Protein AF-A0A372QUT2-F1 (afdb_monomer_lite)

Radius of gyration: 13.36 Å; chains: 1; bounding box: 36×38×28 Å

pLDDT: mean 86.34, std 12.55, range [43.59, 95.75]

Secondary structure (DSSP, 8-state):
--HHHHHHHHHHHHHS-GGG--HHHHHHHHHHH-TT--HHHHHHHHHHHHHHHHTTTTT-HHHHHHHHTT-----------

Foldseek 3Di:
DPPVLLCQLLCCLLPPDLVCDDLVNSVVSNCVPPVDDDPVRSLVSLQVSLVVSCVSCVVPPVSNVSSVVNRDDPPPPPPPD

Sequence (81 aa):
MSTELYQKVYSFLANSPLEHVTASSVIFQVIEEESWITKEELRSIVNNAIDASLNIYSNDIPAQNKLLRILVQPVNRGYNP

Structure (mmCIF, N/CA/C/O backbone):
data_AF-A0A372QUT2-F1
#
_entry.id   AF-A0A372QUT2-F1
#
loop_
_atom_site.group_PDB
_atom_site.id
_atom_site.type_symbol
_atom_site.label_atom_id
_atom_site.label_alt_id
_atom_site.label_comp_id
_atom_site.label_asym_id
_atom_site.label_entity_id
_atom_site.label_seq_id
_atom_site.pdbx_PDB_ins_code
_atom_site.Cartn_x
_atom_site.Cartn_y
_atom_site.Cartn_z
_atom_site.occupancy
_atom_site.B_iso_or_equiv
_atom_site.auth_seq_id
_atom_site.auth_comp_id
_atom_site.auth_asym_id
_atom_site.auth_atom_id
_atom_site.pdbx_PDB_model_num
ATOM 1 N N . MET A 1 1 ? -2.637 2.644 15.322 1.00 60.53 1 MET A N 1
ATOM 2 C CA . MET A 1 1 ? -2.395 1.899 14.069 1.00 60.53 1 MET A CA 1
ATOM 3 C C . MET A 1 1 ? -2.044 0.476 14.461 1.00 60.53 1 MET A C 1
ATOM 5 O O . MET A 1 1 ? -1.120 0.328 15.252 1.00 60.53 1 MET A O 1
ATOM 9 N N . SER A 1 2 ? -2.794 -0.534 14.009 1.00 78.69 2 SER A N 1
ATOM 10 C CA . SER A 1 2 ? -2.435 -1.927 14.312 1.00 78.69 2 SER A CA 1
ATOM 11 C C . SER A 1 2 ? -1.136 -2.279 13.584 1.00 78.69 2 SER A C 1
ATOM 13 O O . SER A 1 2 ? -1.053 -2.162 12.359 1.00 78.69 2 SER A O 1
ATOM 15 N N . THR A 1 3 ? -0.110 -2.661 14.345 1.00 84.25 3 THR A N 1
ATOM 16 C CA . THR A 1 3 ? 1.192 -3.083 13.810 1.00 84.25 3 THR A CA 1
ATOM 17 C C . THR A 1 3 ? 1.042 -4.287 12.879 1.00 84.25 3 THR A C 1
ATOM 19 O O . THR A 1 3 ? 1.736 -4.362 11.868 1.00 84.25 3 THR A O 1
ATOM 22 N N . GLU A 1 4 ? 0.092 -5.175 13.167 1.00 88.81 4 GLU A N 1
ATOM 23 C CA . GLU A 1 4 ? -0.189 -6.387 12.391 1.00 88.81 4 GLU A CA 1
ATOM 24 C C . GLU A 1 4 ? -0.765 -6.050 11.010 1.00 88.81 4 GLU A C 1
ATOM 26 O O . GLU A 1 4 ? -0.260 -6.532 9.996 1.00 88.81 4 GLU A O 1
ATOM 31 N N . LEU A 1 5 ? -1.737 -5.129 10.941 1.00 90.75 5 LEU A N 1
ATOM 32 C CA . LEU A 1 5 ? -2.311 -4.668 9.668 1.00 90.75 5 LEU A CA 1
ATOM 33 C C . LEU A 1 5 ? -1.259 -4.026 8.767 1.00 90.75 5 LEU A C 1
ATOM 35 O O . LEU A 1 5 ? -1.177 -4.328 7.576 1.00 90.75 5 LEU A O 1
ATOM 39 N N . TYR A 1 6 ? -0.431 -3.151 9.339 1.00 91.94 6 TYR A N 1
ATOM 40 C CA . TYR A 1 6 ? 0.674 -2.545 8.605 1.00 91.94 6 TYR A CA 1
ATOM 41 C C . TYR A 1 6 ? 1.639 -3.606 8.071 1.00 91.94 6 TYR A C 1
ATOM 43 O O . TYR A 1 6 ? 1.988 -3.572 6.892 1.00 91.94 6 TYR A O 1
ATOM 51 N N . GLN A 1 7 ? 2.039 -4.567 8.908 1.00 93.44 7 GLN A N 1
ATOM 52 C CA . GLN A 1 7 ? 2.948 -5.638 8.504 1.00 93.44 7 GLN A CA 1
ATOM 53 C C . GLN A 1 7 ? 2.353 -6.511 7.399 1.00 93.44 7 GLN A C 1
ATOM 55 O O . GLN A 1 7 ? 3.080 -6.878 6.475 1.00 93.44 7 GLN A O 1
ATOM 60 N N . LYS A 1 8 ? 1.049 -6.803 7.446 1.00 93.81 8 LYS A N 1
ATOM 61 C CA . LYS A 1 8 ? 0.353 -7.576 6.412 1.00 93.81 8 LYS A CA 1
ATOM 62 C C . LYS A 1 8 ? 0.355 -6.847 5.070 1.00 93.81 8 LYS A C 1
ATOM 64 O O . LYS A 1 8 ? 0.780 -7.419 4.066 1.00 93.81 8 LYS A O 1
ATOM 69 N N . VAL A 1 9 ? -0.014 -5.563 5.059 1.00 94.75 9 VAL A N 1
ATOM 70 C CA . VAL A 1 9 ? 0.006 -4.740 3.838 1.00 94.75 9 VAL A CA 1
ATOM 71 C C . VAL A 1 9 ? 1.427 -4.589 3.301 1.00 94.75 9 VAL A C 1
ATOM 73 O O . VAL A 1 9 ? 1.656 -4.834 2.120 1.00 94.75 9 VAL A O 1
ATOM 76 N N . TYR A 1 10 ? 2.394 -4.247 4.152 1.00 94.50 10 TYR A N 1
ATOM 77 C CA . TYR A 1 10 ? 3.796 -4.122 3.751 1.00 94.50 10 TYR A CA 1
ATOM 78 C C . TYR A 1 10 ? 4.333 -5.429 3.156 1.00 94.50 10 TYR A C 1
ATOM 80 O O . TYR A 1 10 ? 4.944 -5.418 2.090 1.00 94.50 10 TYR A O 1
ATOM 88 N N . SER A 1 11 ? 4.067 -6.567 3.802 1.00 95.31 11 SER A N 1
ATOM 89 C CA . SER A 1 11 ? 4.524 -7.876 3.324 1.00 95.31 11 SER A CA 1
ATOM 90 C C . SER A 1 11 ? 3.888 -8.243 1.987 1.00 95.31 11 SER A C 1
ATOM 92 O O . SER A 1 11 ? 4.573 -8.779 1.117 1.00 95.31 11 SER A O 1
ATOM 94 N N . PHE A 1 12 ? 2.608 -7.921 1.790 1.00 95.75 12 PHE A N 1
ATOM 95 C CA . PHE A 1 12 ? 1.942 -8.092 0.503 1.00 95.75 12 PHE A CA 1
ATOM 96 C C . PHE A 1 12 ? 2.600 -7.237 -0.585 1.00 95.75 12 PHE A C 1
ATOM 98 O O . PHE A 1 12 ? 2.926 -7.765 -1.648 1.00 95.75 12 PHE A O 1
ATOM 105 N N . LEU A 1 13 ? 2.846 -5.950 -0.314 1.00 94.12 13 LEU A N 1
ATOM 106 C CA . LEU A 1 13 ? 3.495 -5.036 -1.257 1.00 94.12 13 LEU A CA 1
ATOM 107 C C . LEU A 1 13 ? 4.931 -5.454 -1.586 1.00 94.12 13 LEU A C 1
ATOM 109 O O . LEU A 1 13 ? 5.350 -5.300 -2.723 1.00 94.12 13 LEU A O 1
ATOM 113 N N . ALA A 1 14 ? 5.672 -5.982 -0.612 1.00 92.75 14 ALA A N 1
ATOM 114 C CA . ALA A 1 14 ? 7.070 -6.368 -0.777 1.00 92.75 14 ALA A CA 1
ATOM 115 C C . ALA A 1 14 ? 7.257 -7.673 -1.564 1.00 92.75 14 ALA A C 1
ATOM 117 O O . ALA A 1 14 ? 8.248 -7.822 -2.276 1.00 92.75 14 ALA A O 1
ATOM 118 N N . ASN A 1 15 ? 6.338 -8.631 -1.405 1.00 94.25 15 ASN A N 1
ATOM 119 C CA . ASN A 1 15 ? 6.564 -10.011 -1.846 1.00 94.25 15 ASN A CA 1
ATOM 120 C C . ASN A 1 15 ? 5.632 -10.471 -2.972 1.00 94.25 15 ASN A C 1
ATOM 122 O O . ASN A 1 15 ? 5.878 -11.517 -3.573 1.00 94.25 15 ASN A O 1
ATOM 126 N N . SER A 1 16 ? 4.561 -9.733 -3.267 1.00 94.38 16 SER A N 1
ATOM 127 C CA . SER A 1 16 ? 3.634 -10.133 -4.328 1.00 94.38 16 SER A CA 1
ATOM 128 C C . SER A 1 16 ? 4.176 -9.779 -5.712 1.00 94.38 16 SER A C 1
ATOM 130 O O . SER A 1 16 ? 4.785 -8.719 -5.883 1.00 94.38 16 SER A O 1
ATOM 132 N N . PRO A 1 17 ? 3.891 -10.599 -6.741 1.00 93.69 17 PRO A N 1
ATOM 133 C CA . PRO A 1 17 ? 4.085 -10.200 -8.126 1.00 93.69 17 PRO A CA 1
ATOM 134 C C . PRO A 1 17 ? 3.435 -8.843 -8.392 1.00 93.69 17 PRO A C 1
ATOM 136 O O . PRO A 1 17 ? 2.277 -8.615 -8.028 1.00 93.69 17 PRO A O 1
ATOM 139 N N . LEU A 1 18 ? 4.169 -7.948 -9.057 1.00 90.25 18 LEU A N 1
ATOM 140 C CA . LEU A 1 18 ? 3.731 -6.569 -9.262 1.00 90.25 18 LEU A CA 1
ATOM 141 C C . LEU A 1 18 ? 2.350 -6.504 -9.927 1.00 90.25 18 LEU A C 1
ATOM 143 O O . LEU A 1 18 ? 1.549 -5.639 -9.589 1.00 90.25 18 LEU A O 1
ATOM 147 N N . GLU A 1 19 ? 2.037 -7.417 -10.848 1.00 92.12 19 GLU A N 1
ATOM 148 C CA . GLU A 1 19 ? 0.731 -7.542 -11.510 1.00 92.12 19 GLU A CA 1
ATOM 149 C C . GLU A 1 19 ? -0.451 -7.732 -10.548 1.00 92.12 19 GLU A C 1
ATOM 151 O O . GLU A 1 19 ? -1.527 -7.202 -10.822 1.00 92.12 19 GLU A O 1
ATOM 156 N N . HIS A 1 20 ? -0.241 -8.371 -9.395 1.00 94.12 20 HIS A N 1
ATOM 157 C CA . HIS A 1 20 ? -1.265 -8.590 -8.371 1.00 94.12 20 HIS A CA 1
ATOM 158 C C . HIS A 1 20 ? -1.412 -7.416 -7.397 1.00 94.12 20 HIS A C 1
ATOM 160 O O . HIS A 1 20 ? -2.405 -7.345 -6.670 1.00 94.12 20 HIS A O 1
ATOM 166 N N . VAL A 1 21 ? -0.471 -6.468 -7.388 1.00 93.50 21 VAL A N 1
ATOM 167 C CA . VAL A 1 21 ? -0.542 -5.260 -6.558 1.00 93.50 21 VAL A CA 1
ATOM 168 C C . VAL A 1 21 ? -1.483 -4.248 -7.217 1.00 93.50 21 VAL A C 1
ATOM 170 O O . VAL A 1 21 ? -1.137 -3.560 -8.181 1.00 93.50 21 VAL A O 1
ATOM 173 N N . THR A 1 22 ? -2.712 -4.187 -6.709 1.00 93.44 22 THR A N 1
ATOM 174 C CA . THR A 1 22 ? -3.793 -3.300 -7.158 1.00 93.44 22 THR A CA 1
ATOM 175 C C . THR A 1 22 ? -4.448 -2.651 -5.944 1.00 93.44 22 THR A C 1
ATOM 177 O O . THR A 1 22 ? -4.350 -3.171 -4.834 1.00 93.44 22 THR A O 1
ATOM 180 N N . ALA A 1 23 ? -5.168 -1.543 -6.135 1.00 89.56 23 ALA A N 1
ATOM 181 C CA . ALA A 1 23 ? -5.905 -0.922 -5.033 1.00 89.56 23 ALA A CA 1
ATOM 182 C C . ALA A 1 23 ? -6.902 -1.902 -4.383 1.00 89.56 23 ALA A C 1
ATOM 184 O O . ALA A 1 23 ? -6.986 -1.974 -3.161 1.00 89.56 23 ALA A O 1
ATOM 185 N N . SER A 1 24 ? -7.605 -2.710 -5.186 1.00 91.25 24 SER A N 1
ATOM 186 C CA . SER A 1 24 ? -8.561 -3.706 -4.689 1.00 91.25 24 SER A CA 1
ATOM 187 C C . SER A 1 24 ? -7.896 -4.812 -3.875 1.00 91.25 24 SER A C 1
ATOM 189 O O . SER A 1 24 ? -8.413 -5.166 -2.821 1.00 91.25 24 SER A O 1
ATOM 191 N N . SER A 1 25 ? -6.752 -5.340 -4.322 1.00 95.06 25 SER A N 1
ATOM 192 C CA . SER A 1 25 ? -6.037 -6.376 -3.568 1.00 95.06 25 SER A CA 1
ATOM 193 C C . SER A 1 25 ? -5.440 -5.833 -2.273 1.00 95.06 25 SER A C 1
ATOM 195 O O . SER A 1 25 ? -5.529 -6.505 -1.254 1.00 95.06 25 SER A O 1
ATOM 197 N N . VAL A 1 26 ? -4.931 -4.597 -2.266 1.00 93.06 26 VAL A N 1
ATOM 198 C CA . VAL A 1 26 ? -4.470 -3.934 -1.035 1.00 93.06 26 VAL A CA 1
ATOM 199 C C . VAL A 1 26 ? -5.621 -3.746 -0.042 1.00 93.06 26 VAL A C 1
ATOM 201 O O . VAL A 1 26 ? -5.464 -4.066 1.132 1.00 93.06 26 VAL A O 1
ATOM 204 N N . ILE A 1 27 ? -6.794 -3.293 -0.500 1.00 91.75 27 ILE A N 1
ATOM 205 C CA . ILE A 1 27 ? -7.988 -3.189 0.354 1.00 91.75 27 ILE A CA 1
ATOM 206 C C . ILE A 1 27 ? -8.394 -4.571 0.877 1.00 91.75 27 ILE A C 1
ATOM 208 O O . ILE A 1 27 ? -8.689 -4.694 2.061 1.00 91.75 27 ILE A O 1
ATOM 212 N N . PHE A 1 28 ? -8.363 -5.603 0.025 1.00 93.06 28 PHE A N 1
ATOM 213 C CA . PHE A 1 28 ? -8.698 -6.9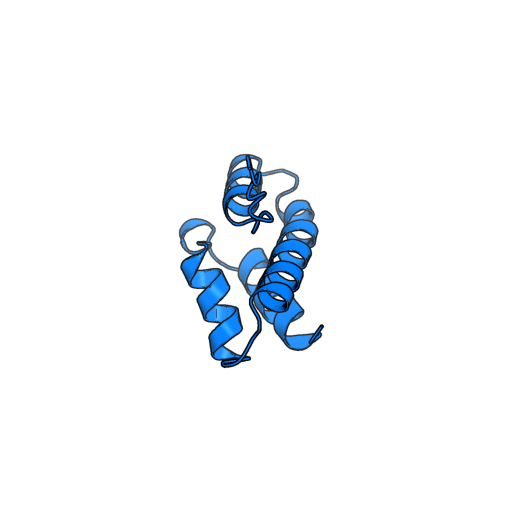74 0.409 1.00 93.06 28 PHE A CA 1
ATOM 214 C C . PHE A 1 28 ? -7.816 -7.485 1.557 1.00 93.06 28 PHE A C 1
ATOM 216 O O . PHE A 1 28 ? -8.346 -8.003 2.533 1.00 93.06 28 PHE A O 1
ATOM 223 N N . GLN A 1 29 ? -6.497 -7.264 1.489 1.00 94.06 29 GLN A N 1
ATOM 224 C CA . GLN A 1 29 ? -5.574 -7.647 2.569 1.00 94.06 29 GLN A CA 1
ATOM 225 C C . GLN A 1 29 ? -5.936 -7.003 3.913 1.00 94.06 29 GLN A C 1
ATOM 227 O O . GLN A 1 29 ? -5.781 -7.631 4.958 1.00 94.06 29 GLN A O 1
ATOM 232 N N . VAL A 1 30 ? -6.414 -5.755 3.889 1.00 91.50 30 VAL A N 1
ATOM 233 C CA . VAL A 1 30 ? -6.790 -5.022 5.101 1.00 91.50 30 VAL A CA 1
ATOM 234 C C . VAL A 1 30 ? -8.116 -5.522 5.664 1.00 91.50 30 VAL A C 1
ATOM 236 O O . VAL A 1 30 ? -8.185 -5.790 6.856 1.00 91.50 30 VAL A O 1
ATOM 239 N N . ILE A 1 31 ? -9.152 -5.681 4.832 1.00 92.06 31 ILE A N 1
ATOM 240 C CA . ILE A 1 31 ? -10.487 -6.098 5.304 1.00 92.06 31 ILE A CA 1
ATOM 241 C C . ILE A 1 31 ? -10.558 -7.575 5.704 1.00 92.06 31 ILE A C 1
ATOM 243 O O . ILE A 1 31 ? -11.448 -7.950 6.461 1.00 92.06 31 ILE A O 1
ATOM 247 N N . GLU A 1 32 ? -9.654 -8.413 5.184 1.00 91.75 32 GLU A N 1
ATOM 248 C CA . GLU A 1 32 ? -9.516 -9.809 5.616 1.00 91.75 32 GLU A CA 1
ATOM 249 C C . GLU A 1 32 ? -9.051 -9.894 7.076 1.00 91.75 32 GLU A C 1
ATOM 251 O O . GLU A 1 32 ? -9.432 -10.813 7.792 1.00 91.75 32 GLU A O 1
ATOM 256 N N . GLU A 1 33 ? -8.240 -8.930 7.512 1.00 89.62 33 GLU A N 1
ATOM 257 C CA . GLU A 1 33 ? -7.696 -8.873 8.867 1.00 89.62 33 GLU A CA 1
ATOM 258 C C . GLU A 1 33 ? -8.561 -8.015 9.805 1.00 89.62 33 GLU A C 1
ATOM 260 O O . GLU A 1 33 ? -8.844 -8.416 10.927 1.00 89.62 33 GLU A O 1
ATOM 265 N N . GLU A 1 34 ? -9.027 -6.853 9.338 1.00 90.81 34 GLU A N 1
ATOM 266 C CA . GLU A 1 34 ? -9.880 -5.932 10.091 1.00 90.81 34 GLU A CA 1
ATOM 267 C C . GLU A 1 34 ? -11.087 -5.516 9.245 1.00 90.81 34 GLU A C 1
ATOM 269 O O . GLU A 1 34 ? -11.042 -4.573 8.445 1.00 90.81 34 GLU A O 1
ATOM 274 N N . SER A 1 35 ? -12.200 -6.228 9.430 1.00 87.94 35 SER A N 1
ATOM 275 C CA . SER A 1 35 ? -13.410 -6.044 8.624 1.00 87.94 35 SER A CA 1
ATOM 276 C C . SER A 1 35 ? -14.102 -4.697 8.851 1.00 87.94 35 SER A C 1
ATOM 278 O O . SER A 1 35 ? -14.878 -4.265 8.000 1.00 87.94 35 SER A O 1
ATOM 280 N N . TRP A 1 36 ? -13.846 -4.035 9.987 1.00 90.12 36 TRP A N 1
ATOM 281 C CA . TRP A 1 36 ? -14.495 -2.778 10.381 1.00 90.12 36 TRP A CA 1
ATOM 282 C C . TRP A 1 36 ? -13.521 -1.596 10.439 1.00 90.12 36 TRP A C 1
ATOM 284 O O . TRP A 1 36 ? -13.660 -0.703 11.274 1.00 90.12 36 TRP A O 1
ATOM 294 N N . ILE A 1 37 ? -12.550 -1.558 9.526 1.00 91.00 37 ILE A N 1
ATOM 295 C CA . ILE A 1 37 ? -11.591 -0.456 9.451 1.00 91.00 37 ILE A CA 1
ATOM 296 C C . ILE A 1 37 ? -12.234 0.857 8.973 1.00 91.00 37 ILE A C 1
ATOM 298 O O . ILE A 1 37 ? -13.021 0.890 8.020 1.00 91.00 37 ILE A O 1
ATOM 302 N N . THR A 1 38 ? -11.858 1.980 9.591 1.00 90.19 38 THR A N 1
ATOM 303 C CA . THR A 1 38 ? -12.269 3.304 9.106 1.00 90.19 38 THR A CA 1
ATOM 304 C C . THR A 1 38 ? -11.511 3.704 7.835 1.00 90.19 38 THR A C 1
ATOM 306 O O . THR A 1 38 ? -10.398 3.248 7.557 1.00 90.19 38 THR A O 1
ATOM 309 N N . LYS A 1 39 ? -12.085 4.619 7.045 1.00 87.25 39 LYS A N 1
ATOM 310 C CA . LYS A 1 39 ? -11.437 5.134 5.827 1.00 87.25 39 LYS A CA 1
ATOM 311 C C . LYS A 1 39 ? -10.114 5.843 6.138 1.00 87.25 39 LYS A C 1
ATOM 313 O O . LYS A 1 39 ? -9.169 5.765 5.353 1.00 87.25 39 LYS A O 1
ATOM 318 N N . GLU A 1 40 ? -10.060 6.560 7.253 1.00 89.50 40 GLU A N 1
ATOM 319 C CA . GLU A 1 40 ? -8.894 7.304 7.720 1.00 89.50 40 GLU A CA 1
ATOM 320 C C . GLU A 1 40 ? -7.759 6.361 8.131 1.00 89.50 40 GLU A C 1
ATOM 322 O O . GLU A 1 40 ? -6.615 6.573 7.722 1.00 89.50 40 GLU A O 1
ATOM 327 N N . GLU A 1 41 ? -8.071 5.293 8.868 1.00 89.75 41 GLU A N 1
ATOM 328 C CA . GLU A 1 41 ? -7.091 4.275 9.257 1.00 89.75 41 GLU A CA 1
ATOM 329 C C . GLU A 1 41 ? -6.588 3.482 8.054 1.00 89.75 41 GLU A C 1
ATOM 331 O O . GLU A 1 41 ? -5.377 3.317 7.906 1.00 89.75 41 GLU A O 1
ATOM 336 N N . LEU A 1 42 ? -7.487 3.075 7.150 1.00 90.06 42 LEU A N 1
ATOM 337 C CA . LEU A 1 42 ? -7.119 2.427 5.891 1.00 90.06 42 LEU A CA 1
ATOM 338 C C . LEU A 1 42 ? -6.148 3.302 5.092 1.00 90.06 42 LEU A C 1
ATOM 340 O O . LEU A 1 42 ? -5.092 2.831 4.674 1.00 90.06 42 LEU A O 1
ATOM 344 N N . ARG A 1 43 ? -6.473 4.592 4.919 1.00 90.38 43 ARG A N 1
ATOM 345 C CA . ARG A 1 43 ? -5.598 5.555 4.235 1.00 90.38 43 ARG A CA 1
ATOM 346 C C . ARG A 1 43 ? -4.226 5.615 4.900 1.00 90.38 43 ARG A C 1
ATOM 348 O O . ARG A 1 43 ? -3.218 5.563 4.203 1.00 90.38 43 ARG A O 1
ATOM 355 N N . SER A 1 44 ? -4.189 5.745 6.226 1.00 91.88 44 SER A N 1
ATOM 356 C CA . SER A 1 44 ? -2.931 5.863 6.961 1.00 91.88 44 SER A CA 1
ATOM 357 C C . SER A 1 44 ? -2.064 4.616 6.802 1.00 91.88 44 SER A C 1
ATOM 359 O O . SER A 1 44 ? -0.877 4.747 6.524 1.00 91.88 44 SER A O 1
ATOM 361 N N . ILE A 1 45 ? -2.640 3.421 6.944 1.00 91.88 45 ILE A N 1
ATOM 362 C CA . ILE A 1 45 ? -1.900 2.157 6.853 1.00 91.88 45 ILE A CA 1
ATOM 363 C C . ILE A 1 45 ? -1.366 1.941 5.438 1.00 91.88 45 ILE A C 1
ATOM 365 O O . ILE A 1 45 ? -0.186 1.636 5.272 1.00 91.88 45 ILE A O 1
ATOM 369 N N . VAL A 1 46 ? -2.213 2.135 4.424 1.00 91.06 46 VAL A N 1
ATOM 370 C CA . VAL A 1 46 ? -1.833 1.932 3.021 1.00 91.06 46 VAL A CA 1
ATOM 371 C C . VAL A 1 46 ? -0.743 2.910 2.600 1.00 91.06 46 VAL A C 1
ATOM 373 O O . VAL A 1 46 ? 0.249 2.485 2.017 1.00 91.06 46 VAL A O 1
ATOM 376 N N . ASN A 1 47 ? -0.880 4.197 2.931 1.00 93.00 47 ASN A N 1
ATOM 377 C CA . ASN A 1 47 ? 0.123 5.195 2.558 1.00 93.00 47 ASN A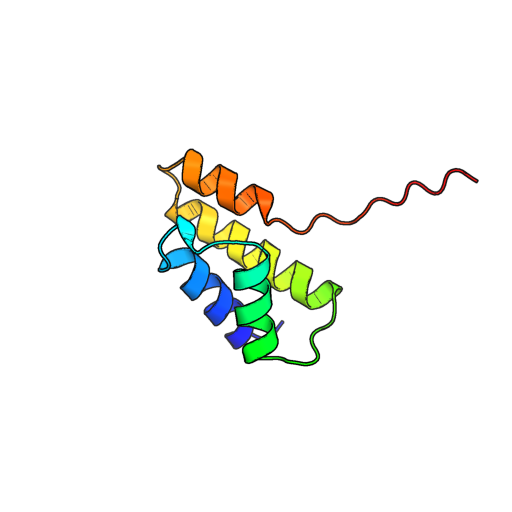 CA 1
ATOM 378 C C . ASN A 1 47 ? 1.462 4.938 3.267 1.00 93.00 47 ASN A C 1
ATOM 380 O O . ASN A 1 47 ? 2.495 4.932 2.607 1.00 93.00 47 ASN A O 1
ATOM 384 N N . ASN A 1 48 ? 1.443 4.618 4.566 1.00 91.94 48 ASN A N 1
ATOM 385 C CA . ASN A 1 48 ? 2.664 4.282 5.306 1.00 91.94 48 ASN A CA 1
ATOM 386 C C . ASN A 1 48 ? 3.361 3.036 4.734 1.00 91.94 48 ASN A C 1
ATOM 388 O O . ASN A 1 48 ? 4.587 2.995 4.647 1.00 91.94 48 ASN A O 1
ATOM 392 N N . ALA A 1 49 ? 2.594 2.012 4.346 1.00 92.12 49 ALA A N 1
ATOM 393 C CA . ALA A 1 49 ? 3.148 0.808 3.738 1.00 92.12 49 ALA A CA 1
ATOM 394 C C . ALA A 1 49 ? 3.738 1.092 2.349 1.00 92.12 49 ALA A C 1
ATOM 396 O O . ALA A 1 49 ? 4.826 0.609 2.052 1.00 92.12 49 ALA A O 1
ATOM 397 N N . ILE A 1 50 ? 3.072 1.915 1.529 1.00 91.50 50 ILE A N 1
ATOM 398 C CA . ILE A 1 50 ? 3.602 2.355 0.232 1.00 91.50 50 ILE A CA 1
ATOM 399 C C . ILE A 1 50 ? 4.930 3.086 0.422 1.00 91.50 50 ILE A C 1
ATOM 401 O O . ILE A 1 50 ? 5.909 2.695 -0.209 1.00 91.50 50 ILE A O 1
ATOM 405 N N . ASP A 1 51 ? 4.985 4.080 1.311 1.00 91.88 51 ASP A N 1
ATOM 406 C CA . ASP A 1 51 ? 6.198 4.866 1.561 1.00 91.88 51 ASP A CA 1
ATOM 407 C C . ASP A 1 51 ? 7.375 3.972 1.978 1.00 91.88 51 ASP A C 1
ATOM 409 O O . ASP A 1 51 ? 8.489 4.127 1.474 1.00 91.88 51 ASP A O 1
ATOM 413 N N . ALA A 1 52 ? 7.124 2.974 2.832 1.00 90.88 52 ALA A N 1
ATOM 414 C CA . ALA A 1 52 ? 8.130 1.986 3.212 1.00 90.88 52 ALA A CA 1
ATOM 415 C C . ALA A 1 52 ? 8.546 1.078 2.037 1.00 90.88 52 ALA A C 1
ATOM 417 O O . ALA A 1 52 ? 9.730 0.771 1.872 1.00 90.88 52 ALA A O 1
ATOM 418 N N . SER A 1 53 ? 7.594 0.653 1.202 1.00 89.06 53 SER A N 1
ATOM 419 C CA . SER A 1 53 ? 7.847 -0.227 0.056 1.00 89.06 53 SER A CA 1
ATOM 420 C C . SER A 1 53 ? 8.551 0.468 -1.112 1.00 89.06 53 SER A C 1
ATOM 422 O O . SER A 1 53 ? 9.227 -0.210 -1.883 1.00 89.06 53 SER A O 1
ATOM 424 N N . LEU A 1 54 ? 8.476 1.797 -1.245 1.00 90.56 54 LEU A N 1
ATOM 425 C CA . LEU A 1 54 ? 9.192 2.529 -2.302 1.00 90.56 54 LEU A CA 1
ATOM 426 C C . LEU A 1 54 ? 10.704 2.264 -2.276 1.00 90.56 54 LEU A C 1
ATOM 428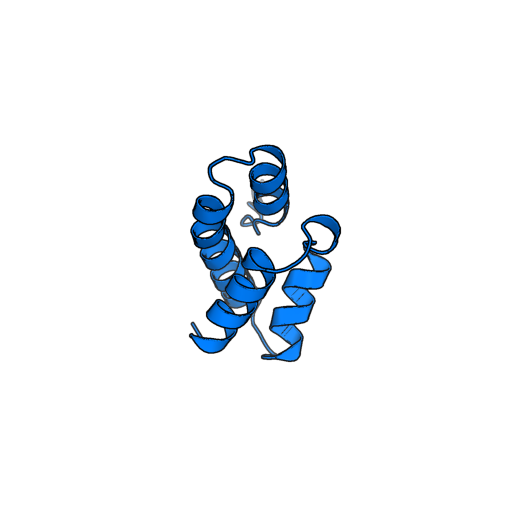 O O . LEU A 1 54 ? 11.325 2.161 -3.332 1.00 90.56 54 LEU A O 1
ATOM 432 N N . ASN A 1 55 ? 11.287 2.082 -1.087 1.00 88.62 55 ASN A N 1
ATOM 433 C CA . ASN A 1 55 ? 12.710 1.774 -0.946 1.00 88.62 55 ASN A CA 1
ATOM 434 C C . ASN A 1 55 ? 13.080 0.393 -1.527 1.00 88.62 55 ASN A C 1
ATOM 436 O O . ASN A 1 55 ? 14.159 0.223 -2.097 1.00 88.62 55 ASN A O 1
ATOM 440 N N . ILE A 1 56 ? 12.168 -0.583 -1.439 1.00 88.69 56 ILE A N 1
ATOM 441 C CA . ILE A 1 56 ? 12.344 -1.927 -2.017 1.00 88.69 56 ILE A CA 1
ATOM 442 C C . ILE A 1 56 ? 12.465 -1.826 -3.540 1.00 88.69 56 ILE A C 1
ATOM 444 O O . ILE A 1 56 ? 13.334 -2.447 -4.146 1.00 88.69 56 ILE A O 1
ATOM 448 N N . TYR A 1 57 ? 11.636 -0.981 -4.150 1.00 86.31 57 TYR A N 1
ATOM 449 C CA . TYR A 1 57 ? 11.617 -0.744 -5.591 1.00 86.31 57 TYR A CA 1
ATOM 450 C C . TYR A 1 57 ? 12.531 0.407 -6.022 1.00 86.31 57 TYR A C 1
ATOM 452 O O . TYR A 1 57 ? 12.340 0.959 -7.101 1.00 86.31 57 TYR A O 1
ATOM 460 N N . SER A 1 58 ? 13.534 0.784 -5.221 1.00 88.75 58 SER A N 1
ATOM 461 C CA . SER A 1 58 ? 14.408 1.944 -5.482 1.00 88.75 58 SER A CA 1
ATOM 462 C C . SER A 1 58 ? 15.039 1.954 -6.884 1.00 88.75 58 SER A C 1
ATOM 464 O O . SER A 1 58 ? 15.211 3.024 -7.464 1.00 88.75 58 SER A O 1
ATOM 466 N N . ASN A 1 59 ? 15.294 0.777 -7.464 1.00 92.12 59 ASN A N 1
ATOM 467 C CA . ASN A 1 59 ? 15.848 0.613 -8.813 1.00 92.12 59 ASN A CA 1
ATOM 468 C C . ASN A 1 59 ? 14.802 0.276 -9.902 1.00 92.12 59 ASN A C 1
ATOM 470 O O . ASN A 1 59 ? 15.172 0.070 -11.056 1.00 92.12 59 ASN A O 1
ATOM 474 N N . ASP A 1 60 ? 13.509 0.222 -9.565 1.00 92.38 60 ASP A N 1
ATOM 475 C CA . ASP A 1 60 ? 12.399 -0.127 -10.464 1.00 92.38 60 ASP A CA 1
ATOM 476 C C . ASP A 1 60 ? 11.351 1.002 -10.496 1.00 92.38 60 ASP A C 1
ATOM 478 O O . ASP A 1 60 ? 10.357 1.019 -9.763 1.00 92.38 60 ASP A O 1
ATOM 482 N N . ILE A 1 61 ? 11.594 1.985 -11.369 1.00 91.38 61 ILE A N 1
ATOM 483 C CA . ILE A 1 61 ? 10.712 3.146 -11.566 1.00 91.38 61 ILE A CA 1
ATOM 484 C C . ILE A 1 61 ? 9.290 2.742 -12.004 1.00 91.38 61 ILE A C 1
ATOM 486 O O . ILE A 1 61 ? 8.329 3.310 -11.473 1.00 91.38 61 ILE A O 1
ATOM 490 N N . PRO A 1 62 ? 9.089 1.786 -12.939 1.00 91.38 62 PRO A N 1
ATOM 491 C CA . PRO A 1 62 ? 7.756 1.266 -13.239 1.00 91.38 62 PRO A CA 1
ATOM 492 C C . PRO A 1 62 ? 7.005 0.748 -12.005 1.00 91.38 62 PRO A C 1
ATOM 494 O O . PRO A 1 62 ? 5.828 1.084 -11.832 1.00 91.38 62 PRO A O 1
ATOM 497 N N . ALA A 1 63 ? 7.667 -0.016 -11.133 1.00 89.25 63 ALA A N 1
ATOM 498 C CA . ALA A 1 63 ? 7.058 -0.523 -9.909 1.00 89.25 63 ALA A CA 1
ATOM 499 C C . ALA A 1 63 ? 6.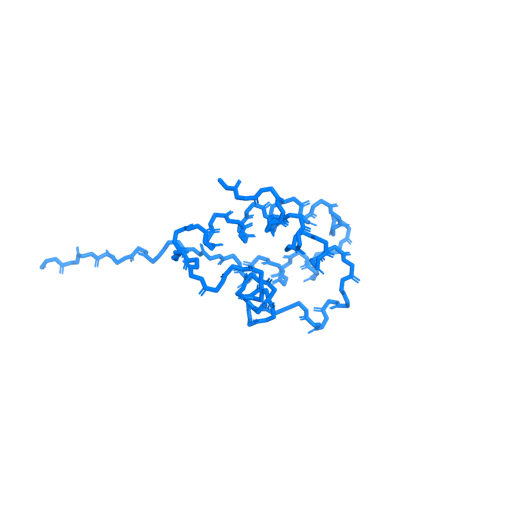721 0.598 -8.918 1.00 89.25 63 ALA A C 1
ATOM 501 O O . ALA A 1 63 ? 5.588 0.652 -8.432 1.00 89.25 63 ALA A O 1
ATOM 502 N N . GLN A 1 64 ? 7.635 1.550 -8.693 1.00 92.81 64 GLN A N 1
ATOM 503 C CA . GLN A 1 64 ? 7.358 2.726 -7.855 1.00 92.81 64 GLN A CA 1
ATOM 504 C C . GLN A 1 64 ? 6.137 3.500 -8.362 1.00 92.81 64 GLN A C 1
ATOM 506 O O . GLN A 1 64 ? 5.209 3.775 -7.603 1.00 92.81 64 GLN A O 1
ATOM 511 N N . ASN A 1 65 ? 6.079 3.785 -9.666 1.00 91.25 65 ASN A N 1
ATOM 512 C CA . ASN A 1 65 ? 4.944 4.479 -10.274 1.00 91.25 65 ASN A CA 1
ATOM 513 C C . ASN A 1 65 ? 3.630 3.714 -10.095 1.00 91.25 65 ASN A C 1
ATOM 515 O O . ASN A 1 65 ? 2.573 4.331 -9.947 1.00 91.25 65 ASN A O 1
ATOM 519 N N . LYS A 1 66 ? 3.669 2.377 -10.106 1.00 90.38 66 LYS A N 1
ATOM 520 C CA . LYS A 1 66 ? 2.483 1.561 -9.847 1.00 90.38 66 LYS A CA 1
ATOM 521 C C . LYS A 1 66 ? 2.016 1.695 -8.397 1.00 90.38 66 LYS A C 1
ATOM 523 O O . LYS A 1 66 ? 0.821 1.884 -8.182 1.00 90.38 66 LYS A O 1
ATOM 528 N N . LEU A 1 67 ? 2.932 1.661 -7.429 1.00 89.56 67 LEU A N 1
ATOM 529 C CA . LEU A 1 67 ? 2.607 1.860 -6.013 1.00 89.56 67 LEU A CA 1
ATOM 530 C C . LEU A 1 67 ? 2.029 3.253 -5.747 1.00 89.56 67 LEU A C 1
ATOM 532 O O . LEU A 1 67 ? 1.003 3.380 -5.084 1.00 89.56 67 LEU A O 1
ATOM 536 N N . LEU A 1 68 ? 2.616 4.295 -6.337 1.00 89.62 68 LEU A N 1
ATOM 537 C CA . LEU A 1 68 ? 2.140 5.672 -6.178 1.00 89.62 68 LEU A CA 1
ATOM 538 C C . LEU A 1 68 ? 0.718 5.887 -6.722 1.00 89.62 68 LEU A C 1
ATOM 540 O O . LEU A 1 68 ? 0.013 6.771 -6.247 1.00 89.62 68 LEU A O 1
ATOM 544 N N .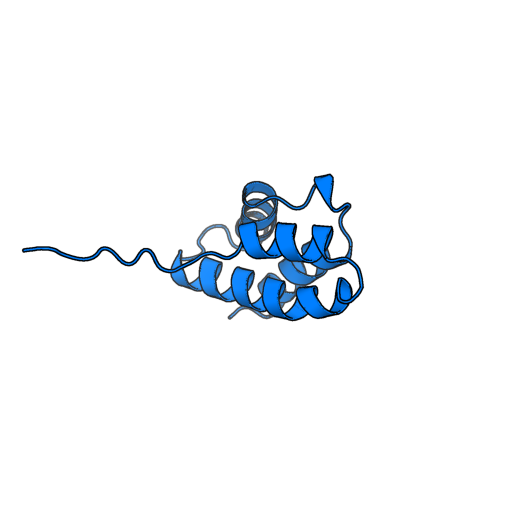 ARG A 1 69 ? 0.250 5.070 -7.675 1.00 88.75 69 ARG A N 1
ATOM 545 C CA . ARG A 1 69 ? -1.150 5.106 -8.147 1.00 88.75 69 ARG A CA 1
ATOM 546 C C . ARG A 1 69 ? -2.146 4.537 -7.137 1.00 88.75 69 ARG A C 1
ATOM 548 O O . ARG A 1 69 ? -3.340 4.785 -7.278 1.00 88.75 69 ARG A O 1
ATOM 555 N N . ILE A 1 70 ? -1.676 3.765 -6.157 1.00 86.50 70 ILE A N 1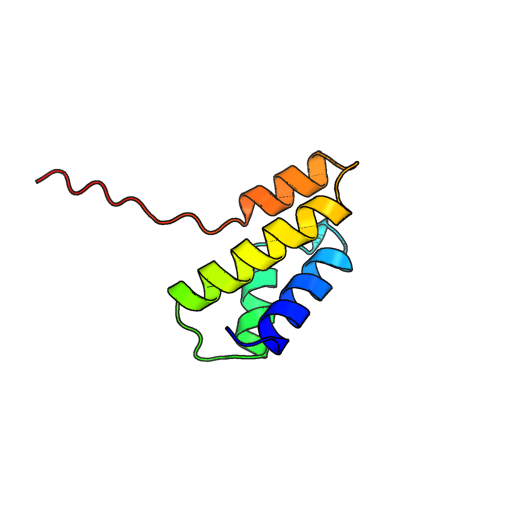
ATOM 556 C CA . ILE A 1 70 ? -2.501 3.215 -5.073 1.00 86.50 70 ILE A CA 1
ATOM 557 C C . ILE A 1 70 ? -2.618 4.215 -3.918 1.00 86.50 70 ILE A C 1
ATOM 559 O O . ILE A 1 70 ? -3.576 4.119 -3.151 1.00 86.50 70 ILE A O 1
ATOM 563 N N . LEU A 1 71 ? -1.696 5.186 -3.812 1.00 80.62 71 LEU A N 1
ATOM 564 C CA . LEU A 1 71 ? -1.730 6.206 -2.764 1.00 80.62 71 LEU A CA 1
ATOM 565 C C . LEU A 1 71 ? -3.125 6.809 -2.639 1.00 80.62 71 LEU A C 1
ATOM 567 O O . LEU A 1 71 ? -3.697 7.365 -3.582 1.00 80.62 71 LEU A O 1
ATOM 571 N N . VAL A 1 72 ? -3.658 6.729 -1.428 1.00 76.06 72 VAL A N 1
ATOM 572 C CA . VAL A 1 72 ? -4.992 7.220 -1.129 1.00 76.06 72 VAL A CA 1
ATOM 573 C C . VAL A 1 72 ? -4.860 8.696 -0.777 1.00 76.06 72 VAL A C 1
ATOM 575 O O . VAL A 1 72 ? -4.624 9.064 0.378 1.00 76.06 72 VAL A O 1
ATOM 578 N N . GLN A 1 73 ? -4.994 9.562 -1.782 1.00 70.06 73 GLN A N 1
ATOM 579 C CA . GLN A 1 73 ? -4.964 11.007 -1.564 1.00 70.06 73 GLN A CA 1
ATOM 580 C C . GLN A 1 73 ? -6.222 11.483 -0.816 1.00 70.06 73 GLN A C 1
ATOM 582 O O . GLN A 1 73 ? -7.319 10.935 -1.004 1.00 70.06 73 GLN A O 1
ATOM 587 N N . PRO A 1 74 ? -6.109 12.507 0.049 1.00 62.19 74 PRO A N 1
ATOM 588 C CA . PRO A 1 74 ? -7.284 13.193 0.556 1.00 62.19 74 PRO A CA 1
ATOM 589 C C . PRO A 1 74 ? -8.042 13.801 -0.629 1.00 62.19 74 PRO A C 1
ATOM 591 O O . PRO A 1 74 ? -7.471 14.512 -1.454 1.00 62.19 74 PRO A O 1
ATOM 594 N N . VAL A 1 75 ? -9.344 13.525 -0.724 1.00 57.22 75 VAL A N 1
ATOM 595 C CA . VAL A 1 75 ? -10.203 14.258 -1.656 1.00 57.22 75 VAL A CA 1
ATOM 596 C C . VAL A 1 75 ? -10.281 15.684 -1.126 1.00 57.22 75 VAL A C 1
ATOM 598 O O . VAL A 1 75 ? -11.046 15.954 -0.201 1.00 57.22 75 VAL A O 1
ATOM 601 N N . ASN A 1 76 ? -9.499 16.594 -1.704 1.00 54.84 76 ASN A N 1
ATOM 602 C CA . ASN A 1 76 ? -9.737 18.024 -1.568 1.00 54.84 76 ASN A CA 1
ATOM 603 C C . ASN A 1 76 ? -11.063 18.322 -2.271 1.00 54.84 76 ASN A C 1
ATOM 605 O O . ASN A 1 76 ? -11.102 18.647 -3.456 1.00 54.84 76 ASN A O 1
ATOM 609 N N . ARG A 1 77 ? -12.179 18.171 -1.553 1.00 49.19 77 ARG A N 1
ATOM 610 C CA . ARG A 1 77 ? -13.420 18.830 -1.948 1.00 49.19 77 ARG A CA 1
ATOM 611 C C . ARG A 1 77 ? -13.168 20.313 -1.728 1.00 49.19 77 ARG A C 1
ATOM 613 O O . ARG A 1 77 ? -13.362 20.810 -0.624 1.00 49.19 77 ARG A O 1
ATOM 620 N N . GLY A 1 78 ? -12.676 20.991 -2.762 1.00 45.88 78 GLY A N 1
ATOM 621 C CA . GLY A 1 78 ? -12.795 22.436 -2.851 1.00 45.88 78 GLY A CA 1
ATOM 622 C C . GLY A 1 78 ? -14.280 22.754 -2.752 1.00 45.88 78 GLY A C 1
ATOM 623 O O . GLY A 1 78 ? -15.017 22.583 -3.719 1.00 45.88 78 GLY A O 1
ATOM 624 N N . TYR A 1 79 ? -14.731 23.101 -1.551 1.00 45.94 79 TYR A N 1
ATOM 625 C CA . TYR A 1 79 ? -16.016 23.743 -1.348 1.00 45.94 79 TYR A CA 1
ATOM 626 C C . TYR A 1 79 ? -15.893 25.091 -2.051 1.00 45.94 79 TYR A C 1
ATOM 628 O O . TYR A 1 79 ? -15.205 25.982 -1.559 1.00 45.94 79 TYR A O 1
ATOM 636 N N . ASN A 1 80 ? -16.478 25.199 -3.240 1.00 43.59 80 ASN A N 1
ATOM 637 C CA . ASN A 1 80 ? -16.744 26.490 -3.848 1.00 43.59 80 ASN A CA 1
ATOM 638 C C . ASN A 1 80 ? -18.173 26.853 -3.404 1.00 43.59 80 ASN A C 1
ATOM 640 O O . ASN A 1 80 ? -19.094 26.162 -3.850 1.00 43.59 80 ASN A O 1
ATOM 644 N N . PRO A 1 81 ? -18.347 27.773 -2.434 1.00 59.94 81 PRO A N 1
ATOM 645 C CA . PRO A 1 81 ? -19.666 28.193 -1.963 1.00 59.94 81 PRO A CA 1
ATOM 646 C C . PRO A 1 81 ? -20.503 28.847 -3.067 1.00 59.94 81 PRO A C 1
ATOM 648 O O . PRO A 1 81 ? -19.911 29.391 -4.029 1.00 59.94 81 PRO A O 1
#